Protein AF-A0AAQ3QTC2-F1 (afdb_monomer_lite)

Organism: NCBI:txid4628

Radius of gyration: 19.57 Å; chains: 1; bounding box: 29×62×36 Å

pLDDT: mean 71.67, std 13.13, range [51.56, 94.94]

Foldseek 3Di:
DDPVVVVVVVVVVVVVVVVPPPQPPPDDDQDCDVPRDGAPDKHQDPPPRKIWGWHADPVVRDMDIDIGGPDPDPDDDD

Secondary structure (DSSP, 8-state):
--HHHHHHHHHHHHHHHHGGG----S------BTTTB--SEEEEEETTEEEEEEEEETTTTEEEEEEEES---SS---

InterPro domains:
  IPR005018 DOMON domain [PS50836] (48-78)

Structure (mmCIF, N/CA/C/O backbone):
data_AF-A0AAQ3QTC2-F1
#
_entry.id   AF-A0AAQ3QTC2-F1
#
loop_
_atom_site.group_PDB
_atom_site.id
_atom_site.type_symbol
_atom_site.label_atom_id
_atom_site.label_alt_id
_atom_site.label_comp_id
_atom_site.label_asym_id
_atom_site.label_entity_id
_atom_site.label_seq_id
_atom_site.pdbx_PDB_ins_code
_atom_site.Cartn_x
_atom_site.Cartn_y
_atom_site.Cartn_z
_atom_site.occupancy
_atom_site.B_iso_or_equiv
_atom_site.auth_seq_id
_atom_site.auth_comp_id
_atom_site.auth_asym_id
_atom_site.auth_atom_id
_atom_site.pdbx_PDB_model_num
ATOM 1 N N . MET A 1 1 ? -0.324 -48.843 7.417 1.00 53.72 1 MET A N 1
ATOM 2 C CA . MET A 1 1 ? -0.023 -47.412 7.190 1.00 53.72 1 MET A CA 1
ATOM 3 C C . MET A 1 1 ? 0.571 -46.899 8.497 1.00 53.72 1 MET A C 1
ATOM 5 O O . MET A 1 1 ? -0.123 -46.953 9.502 1.00 53.72 1 MET A O 1
ATOM 9 N N . ASN A 1 2 ? 1.873 -46.604 8.549 1.00 53.12 2 ASN A N 1
ATOM 10 C CA . ASN A 1 2 ? 2.583 -46.375 9.816 1.00 53.12 2 ASN A CA 1
ATOM 11 C C . ASN A 1 2 ? 2.241 -44.996 10.413 1.00 53.12 2 ASN A C 1
ATOM 13 O O . ASN A 1 2 ? 2.558 -43.967 9.819 1.00 53.12 2 ASN A O 1
ATOM 17 N N . LEU A 1 3 ? 1.645 -45.003 11.611 1.00 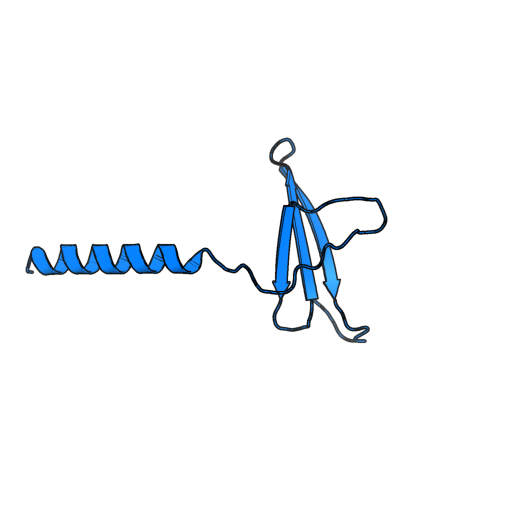60.03 3 LEU A N 1
ATOM 18 C CA . LEU A 1 3 ? 1.276 -43.837 12.428 1.00 60.03 3 LEU A CA 1
ATOM 19 C C . LEU A 1 3 ? 2.379 -42.753 12.569 1.00 60.03 3 LEU A C 1
ATOM 21 O O . LEU A 1 3 ? 2.034 -41.574 12.482 1.00 60.03 3 LEU A O 1
ATOM 25 N N . PRO A 1 4 ? 3.688 -43.079 12.703 1.00 72.19 4 PRO A N 1
ATOM 26 C CA . PRO A 1 4 ? 4.728 -42.047 12.815 1.00 72.19 4 PRO A CA 1
ATOM 27 C C . PRO A 1 4 ? 4.950 -41.236 11.528 1.00 72.19 4 PRO A C 1
ATOM 29 O O . PRO A 1 4 ? 5.323 -40.068 11.601 1.00 72.19 4 PRO A O 1
ATOM 32 N N . GLY A 1 5 ? 4.681 -41.815 10.351 1.00 75.38 5 GLY A N 1
ATOM 33 C CA . GLY A 1 5 ? 4.840 -41.108 9.074 1.00 75.38 5 GLY A CA 1
ATOM 34 C C . GLY A 1 5 ? 3.791 -40.013 8.875 1.00 75.38 5 GLY A C 1
ATOM 35 O O . GLY A 1 5 ? 4.097 -38.950 8.346 1.00 75.38 5 GLY A O 1
ATOM 36 N N . VAL A 1 6 ? 2.570 -40.239 9.370 1.00 79.88 6 VAL A N 1
ATOM 37 C CA . VAL A 1 6 ? 1.468 -39.270 9.265 1.00 79.88 6 VAL A CA 1
ATOM 38 C C . VAL A 1 6 ? 1.747 -38.031 10.119 1.00 79.88 6 VAL A C 1
ATOM 40 O O . VAL A 1 6 ? 1.545 -36.910 9.659 1.00 79.88 6 VAL A O 1
ATOM 43 N N . PHE A 1 7 ? 2.274 -38.221 11.332 1.00 76.75 7 PHE A N 1
ATOM 44 C CA . PHE A 1 7 ? 2.633 -37.113 12.221 1.00 76.75 7 PHE A CA 1
ATOM 45 C C . PHE A 1 7 ? 3.756 -36.245 11.634 1.00 76.75 7 PHE A C 1
ATOM 47 O O . PHE A 1 7 ? 3.677 -35.017 11.666 1.00 76.75 7 PHE A O 1
ATOM 54 N N . MET A 1 8 ? 4.761 -36.881 11.023 1.00 79.81 8 MET A N 1
ATOM 55 C CA . MET A 1 8 ? 5.854 -36.187 10.344 1.00 79.81 8 MET A CA 1
ATOM 56 C C . MET A 1 8 ? 5.335 -35.340 9.172 1.00 79.81 8 MET A C 1
ATOM 58 O O . MET A 1 8 ? 5.669 -34.161 9.082 1.00 79.81 8 MET A O 1
ATOM 62 N N . CYS A 1 9 ? 4.455 -35.888 8.326 1.00 79.00 9 CYS A N 1
ATOM 63 C CA . CYS A 1 9 ? 3.848 -35.147 7.216 1.00 79.00 9 CYS A CA 1
ATOM 64 C C . CYS A 1 9 ? 3.070 -33.908 7.680 1.00 79.00 9 CYS A C 1
ATOM 66 O O . CYS A 1 9 ? 3.256 -32.835 7.112 1.00 79.00 9 CYS A O 1
ATOM 68 N N . LEU A 1 10 ? 2.248 -34.029 8.728 1.00 80.62 10 LEU A N 1
ATOM 69 C CA . LEU A 1 10 ? 1.464 -32.905 9.255 1.00 80.62 1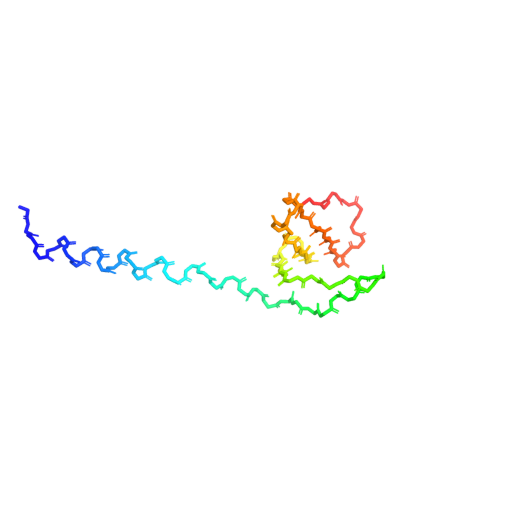0 LEU A CA 1
ATOM 70 C C . LEU A 1 10 ? 2.359 -31.760 9.742 1.00 80.62 10 LEU A C 1
ATOM 72 O O . LEU A 1 10 ? 2.083 -30.598 9.451 1.00 80.62 10 LEU A O 1
ATOM 76 N N . PHE A 1 11 ? 3.460 -32.081 10.425 1.00 79.06 11 PHE A N 1
ATOM 77 C CA . PHE A 1 11 ? 4.411 -31.078 10.899 1.00 79.06 11 PHE A CA 1
ATOM 78 C C . PHE A 1 11 ? 5.070 -30.312 9.740 1.00 79.06 11 PHE A C 1
ATOM 80 O O . PHE A 1 11 ? 5.126 -29.082 9.764 1.00 79.06 11 PHE A O 1
ATOM 87 N N . PHE A 1 12 ? 5.488 -31.014 8.680 1.00 75.69 12 PHE A N 1
ATOM 88 C CA . PHE A 1 12 ? 6.031 -30.366 7.482 1.00 75.69 12 PHE A CA 1
ATOM 89 C C . PHE A 1 12 ? 4.986 -29.523 6.745 1.00 75.69 12 PHE A C 1
ATOM 91 O O . PHE A 1 12 ? 5.319 -28.438 6.270 1.00 75.69 12 PHE A O 1
ATOM 98 N N . SER A 1 13 ? 3.726 -29.958 6.679 1.00 79.38 13 SER A N 1
ATOM 99 C CA . SER A 1 13 ? 2.642 -29.167 6.082 1.00 79.38 13 SER A CA 1
ATOM 100 C C . SER A 1 13 ? 2.341 -27.885 6.868 1.00 79.38 13 SER A C 1
ATOM 102 O O . SER A 1 13 ? 2.117 -26.844 6.251 1.00 79.38 13 SER A O 1
ATOM 104 N N . LEU A 1 14 ? 2.391 -27.924 8.206 1.00 71.44 14 LEU A N 1
ATOM 105 C CA . LEU A 1 14 ? 2.221 -26.728 9.041 1.00 71.44 14 LEU A CA 1
ATOM 106 C C . LEU A 1 14 ? 3.361 -25.715 8.852 1.00 71.44 14 LEU A C 1
ATOM 108 O O . LEU A 1 14 ? 3.101 -24.514 8.792 1.00 71.44 14 LEU A O 1
ATOM 112 N N . LEU A 1 15 ? 4.606 -26.179 8.706 1.00 68.69 15 LEU A N 1
ATOM 113 C CA . LEU A 1 15 ? 5.764 -25.300 8.490 1.00 68.69 15 LEU A CA 1
ATOM 114 C C . LEU A 1 15 ? 5.696 -24.530 7.160 1.00 68.69 15 LEU A C 1
ATOM 116 O O . LEU A 1 15 ? 6.114 -23.376 7.102 1.00 68.69 15 LEU A O 1
ATOM 120 N N . HIS A 1 16 ? 5.127 -25.124 6.107 1.00 61.19 16 HIS A N 1
ATOM 121 C CA . HIS A 1 16 ? 4.999 -24.457 4.804 1.00 61.19 16 HIS A CA 1
ATOM 122 C C . HIS A 1 16 ? 3.965 -23.322 4.802 1.00 61.19 16 HIS A C 1
ATOM 124 O O . HIS A 1 16 ? 4.118 -22.365 4.047 1.00 61.19 16 HIS A O 1
ATOM 130 N N . HIS A 1 17 ? 2.933 -23.390 5.650 1.00 60.84 17 HIS A N 1
ATOM 131 C CA . HIS A 1 17 ? 1.890 -22.359 5.695 1.00 60.84 17 HIS A CA 1
ATOM 132 C C . HIS A 1 17 ? 2.383 -21.047 6.325 1.00 60.84 17 HIS A C 1
ATOM 134 O O . HIS A 1 17 ? 1.946 -19.968 5.932 1.00 60.84 17 HIS A O 1
ATOM 140 N N . PHE A 1 18 ? 3.326 -21.128 7.268 1.00 54.66 18 PHE A N 1
ATOM 141 C CA . PHE A 1 18 ? 3.855 -19.955 7.972 1.00 54.66 18 PHE A CA 1
ATOM 142 C C . PHE A 1 18 ? 4.832 -19.129 7.118 1.00 54.66 18 PHE A C 1
ATOM 144 O O . PHE A 1 18 ? 4.935 -17.918 7.288 1.00 54.66 18 PHE A O 1
ATOM 151 N N . ALA A 1 19 ? 5.521 -19.759 6.159 1.00 56.50 19 ALA A N 1
ATOM 152 C CA . ALA A 1 19 ? 6.487 -19.080 5.291 1.00 56.50 19 ALA A CA 1
ATOM 153 C C . ALA A 1 19 ? 5.838 -18.202 4.200 1.00 56.50 19 ALA A C 1
ATOM 155 O O . ALA A 1 19 ? 6.506 -17.341 3.633 1.00 56.50 19 ALA A O 1
ATOM 156 N N . ALA A 1 20 ? 4.546 -18.390 3.910 1.00 53.53 20 ALA A N 1
ATOM 157 C CA . ALA A 1 20 ? 3.846 -17.671 2.843 1.00 53.53 20 ALA A CA 1
ATOM 158 C C . ALA A 1 20 ? 3.292 -16.296 3.264 1.00 53.53 20 ALA A C 1
ATOM 160 O O . ALA A 1 20 ? 2.781 -15.564 2.422 1.00 53.53 20 ALA A O 1
ATOM 161 N N . GLN A 1 21 ? 3.377 -15.924 4.548 1.00 53.34 21 GLN A N 1
ATOM 162 C CA . GLN A 1 21 ? 2.736 -14.702 5.055 1.00 53.34 21 GLN A CA 1
ATOM 163 C C . GLN A 1 21 ? 3.584 -13.431 4.937 1.00 53.34 21 GLN A C 1
ATOM 165 O O . GLN A 1 21 ? 3.105 -12.361 5.300 1.00 53.34 21 GLN A O 1
ATOM 170 N N . ASN A 1 22 ? 4.812 -13.507 4.418 1.00 53.62 22 ASN A N 1
ATOM 171 C CA . ASN A 1 22 ? 5.670 -12.331 4.301 1.00 53.62 22 ASN A CA 1
ATOM 172 C C . ASN A 1 22 ? 5.900 -11.925 2.843 1.00 53.62 22 ASN A C 1
ATOM 174 O O . ASN A 1 22 ? 7.021 -11.954 2.345 1.00 53.62 22 ASN A O 1
ATOM 178 N N . SER A 1 23 ? 4.840 -11.494 2.163 1.00 51.56 23 SER A N 1
ATOM 179 C CA . SER A 1 23 ? 4.969 -10.658 0.967 1.00 51.56 23 SER A CA 1
ATOM 180 C C . SER A 1 23 ? 5.108 -9.186 1.372 1.00 51.56 23 SER A C 1
ATOM 182 O O . SER A 1 23 ? 4.348 -8.333 0.925 1.00 51.56 23 SER A O 1
ATOM 184 N N . ALA A 1 24 ? 6.071 -8.879 2.246 1.00 53.06 24 ALA A N 1
ATOM 185 C CA . ALA A 1 24 ? 6.572 -7.518 2.389 1.00 53.06 24 ALA A CA 1
ATOM 186 C C . ALA A 1 24 ? 7.501 -7.270 1.195 1.00 53.06 24 ALA A C 1
ATOM 188 O O . ALA A 1 24 ? 8.711 -7.475 1.283 1.00 53.06 24 ALA A O 1
ATOM 189 N N . ASN A 1 25 ? 6.908 -6.961 0.040 1.00 51.72 25 ASN A N 1
ATOM 190 C CA . ASN A 1 25 ? 7.672 -6.656 -1.160 1.00 51.72 25 ASN A CA 1
ATOM 191 C C . ASN A 1 25 ? 8.320 -5.275 -0.997 1.00 51.72 25 ASN A C 1
ATOM 193 O O . ASN A 1 25 ? 7.690 -4.314 -0.557 1.00 51.72 25 ASN A O 1
ATOM 197 N N . SER A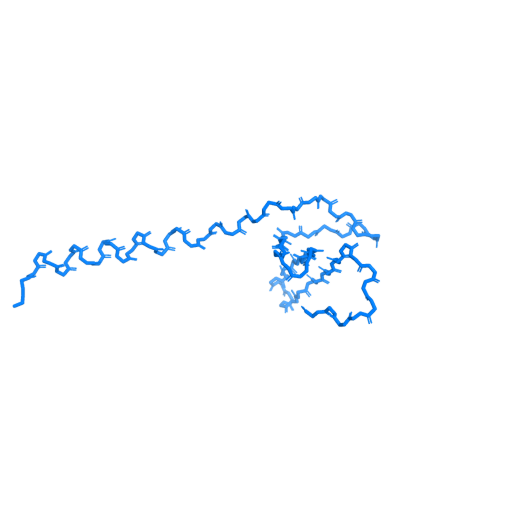 1 26 ? 9.610 -5.205 -1.288 1.00 55.41 26 SER A N 1
ATOM 198 C CA . SER A 1 26 ? 10.481 -4.076 -0.985 1.00 55.41 26 SER A CA 1
ATOM 199 C C . SER A 1 26 ? 10.324 -2.935 -1.997 1.00 55.41 26 SER A C 1
ATOM 201 O O . SER A 1 26 ? 11.238 -2.687 -2.773 1.00 55.41 26 SER A O 1
ATOM 203 N N . ALA A 1 27 ? 9.190 -2.236 -1.983 1.00 58.47 27 ALA A N 1
ATOM 204 C CA . ALA A 1 27 ? 9.045 -0.850 -2.446 1.00 58.47 27 ALA A CA 1
ATOM 205 C C . ALA A 1 27 ? 7.711 -0.291 -1.927 1.00 58.47 27 ALA A C 1
ATOM 207 O O . ALA A 1 27 ? 6.673 -0.402 -2.569 1.00 58.47 27 ALA A O 1
ATOM 208 N N . CYS A 1 28 ? 7.732 0.226 -0.704 1.00 63.22 28 CYS A N 1
ATOM 209 C CA . CYS A 1 28 ? 6.638 1.004 -0.139 1.00 63.22 28 CYS A CA 1
ATOM 210 C C . CYS A 1 28 ? 7.262 2.285 0.402 1.00 63.22 28 CYS A C 1
ATOM 212 O O . CYS A 1 28 ? 7.530 2.419 1.598 1.00 63.22 28 CYS A O 1
ATOM 214 N N . GLY A 1 29 ? 7.587 3.196 -0.516 1.00 58.34 29 GLY A N 1
ATOM 215 C CA . GLY A 1 29 ? 7.863 4.580 -0.155 1.00 58.34 29 GLY A CA 1
ATOM 216 C C . GLY A 1 29 ? 6.579 5.199 0.392 1.00 58.34 29 GLY A C 1
ATOM 217 O O . GLY A 1 29 ? 5.488 4.871 -0.065 1.00 58.34 29 GLY A O 1
ATOM 218 N N . GLY A 1 30 ? 6.675 6.052 1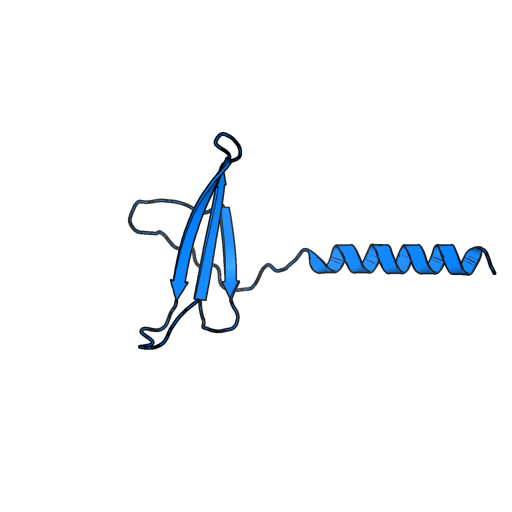.412 1.00 53.78 30 GLY A N 1
ATOM 219 C CA . GLY A 1 30 ? 5.506 6.714 1.989 1.00 53.78 30 GLY A CA 1
ATOM 220 C C . GLY A 1 30 ? 4.809 7.598 0.956 1.00 53.78 30 GLY A C 1
ATOM 221 O O . GLY A 1 30 ? 5.163 8.765 0.806 1.00 53.78 30 GLY A O 1
ATOM 222 N N . LEU A 1 31 ? 3.826 7.049 0.242 1.00 54.56 31 LEU A N 1
ATOM 223 C CA . LEU A 1 31 ? 3.020 7.804 -0.700 1.00 54.56 31 LEU A CA 1
ATOM 224 C C . LEU A 1 31 ? 2.062 8.699 0.087 1.00 54.56 31 LEU A C 1
ATOM 226 O O . LEU A 1 31 ? 1.019 8.262 0.575 1.00 54.56 31 LEU A O 1
ATOM 230 N N . ILE A 1 32 ? 2.413 9.979 0.198 1.00 55.38 32 ILE A N 1
ATOM 231 C CA . ILE A 1 32 ? 1.445 11.008 0.566 1.00 55.38 32 ILE A CA 1
ATOM 232 C C . ILE A 1 32 ? 0.621 11.284 -0.686 1.00 55.38 32 ILE A C 1
ATOM 234 O O . ILE A 1 32 ? 1.013 12.071 -1.548 1.00 55.38 32 ILE A O 1
ATOM 238 N N . ILE A 1 33 ? -0.531 10.628 -0.794 1.00 61.44 33 ILE A N 1
ATOM 239 C CA . ILE A 1 33 ? -1.513 11.001 -1.809 1.00 61.44 33 ILE A CA 1
ATOM 240 C C . ILE A 1 33 ? -2.014 12.402 -1.470 1.00 61.44 33 ILE A C 1
ATOM 242 O O . ILE A 1 33 ? -2.363 12.684 -0.317 1.00 61.44 33 ILE A O 1
ATOM 246 N N . SER A 1 34 ? -2.025 13.287 -2.470 1.00 57.09 34 SER A N 1
ATOM 247 C CA . SER A 1 34 ? -2.555 14.648 -2.374 1.00 57.09 34 SER A CA 1
ATOM 248 C C . SER A 1 34 ? -3.955 14.596 -1.755 1.00 57.09 34 SER A C 1
ATOM 250 O O . SER A 1 34 ? -4.878 14.134 -2.414 1.00 57.09 34 SER A O 1
ATOM 252 N N . ASN A 1 35 ? -4.048 14.970 -0.469 1.00 64.12 35 ASN A N 1
ATOM 253 C CA . ASN A 1 35 ? -5.201 14.967 0.462 1.00 64.12 35 ASN A CA 1
ATOM 254 C C . ASN A 1 35 ? -4.859 14.405 1.857 1.00 64.12 35 ASN A C 1
ATOM 256 O O . ASN A 1 35 ? -5.721 14.394 2.732 1.00 64.12 35 ASN A O 1
ATOM 260 N N . GLY A 1 36 ? -3.624 13.947 2.099 1.00 66.94 36 GLY A N 1
ATOM 261 C CA . GLY A 1 36 ? -3.181 13.530 3.438 1.00 66.94 36 GLY A CA 1
ATOM 262 C C . GLY A 1 36 ? -3.773 12.197 3.907 1.00 66.94 36 GLY A C 1
ATOM 263 O O . GLY A 1 36 ? -3.721 11.886 5.095 1.00 66.94 36 GLY A O 1
ATOM 264 N N . LYS A 1 37 ? -4.335 11.400 2.988 1.00 73.56 37 LYS A N 1
ATOM 265 C CA . LYS A 1 37 ? -4.765 10.031 3.288 1.00 73.56 37 LYS A CA 1
ATOM 266 C C . LYS A 1 37 ? -3.539 9.142 3.486 1.00 73.56 37 LYS A C 1
ATOM 268 O O . LYS A 1 37 ? -2.657 9.097 2.633 1.00 73.56 37 LYS A O 1
ATOM 273 N N . VAL A 1 38 ? -3.526 8.426 4.606 1.00 76.69 38 VAL A N 1
ATOM 274 C CA . VAL A 1 38 ? -2.502 7.437 4.954 1.00 76.69 38 VAL A CA 1
ATOM 275 C C . VAL A 1 38 ? -3.106 6.049 4.783 1.00 76.69 38 VAL A C 1
ATOM 277 O O . VAL A 1 38 ? -4.190 5.777 5.303 1.00 76.69 38 VAL A O 1
ATOM 280 N N . PHE A 1 39 ? -2.412 5.178 4.054 1.00 82.44 39 PHE A N 1
ATOM 281 C CA . PHE A 1 39 ? -2.851 3.804 3.827 1.00 82.44 39 PHE A CA 1
ATOM 282 C C . PHE A 1 39 ? -2.154 2.837 4.781 1.00 82.44 39 PHE A C 1
ATOM 284 O O . PHE A 1 39 ? -0.963 2.982 5.051 1.00 82.44 39 PHE A O 1
ATOM 291 N N . THR A 1 40 ? -2.893 1.856 5.302 1.00 83.06 40 THR A N 1
ATOM 292 C CA . THR A 1 40 ? -2.365 0.880 6.272 1.00 83.06 40 THR A CA 1
ATOM 293 C C . THR A 1 40 ? -1.611 -0.260 5.609 1.00 83.06 40 THR A C 1
ATOM 295 O O . THR A 1 40 ? -0.798 -0.919 6.253 1.00 83.06 40 THR A O 1
ATOM 298 N N . THR A 1 41 ? -1.898 -0.522 4.336 1.00 83.88 41 THR A N 1
ATOM 299 C CA . THR A 1 41 ? -1.299 -1.620 3.587 1.00 83.88 41 THR A CA 1
ATOM 300 C C . THR A 1 41 ? -0.789 -1.121 2.245 1.00 83.88 41 THR A C 1
ATOM 302 O O . THR A 1 41 ? -1.425 -0.298 1.587 1.00 83.88 41 THR A O 1
ATOM 305 N N . CYS A 1 42 ? 0.375 -1.629 1.853 1.00 82.19 42 CYS A N 1
ATOM 306 C CA . CYS A 1 42 ? 1.020 -1.343 0.585 1.00 82.19 42 CYS A CA 1
ATOM 307 C C . CYS A 1 42 ? 1.573 -2.648 0.007 1.00 82.19 42 CYS A C 1
ATOM 309 O O . CYS A 1 42 ? 2.207 -3.425 0.721 1.00 82.19 42 CYS A O 1
ATOM 311 N N . ASN A 1 43 ? 1.298 -2.884 -1.273 1.00 82.50 43 ASN A N 1
ATOM 312 C CA . ASN A 1 43 ? 1.842 -3.993 -2.039 1.00 82.50 43 ASN A CA 1
ATOM 313 C C . ASN A 1 43 ? 2.578 -3.425 -3.253 1.00 82.50 43 ASN A C 1
ATOM 315 O O . ASN A 1 43 ? 1.952 -2.774 -4.087 1.00 82.50 43 ASN A O 1
ATOM 319 N N . SER A 1 44 ? 3.874 -3.699 -3.382 1.00 79.94 44 SER A N 1
ATOM 320 C CA . SER A 1 44 ? 4.604 -3.440 -4.627 1.00 79.94 44 SER A CA 1
ATOM 321 C C . SER A 1 44 ? 4.324 -4.573 -5.607 1.00 79.94 44 SER A C 1
ATOM 323 O O . SER A 1 44 ? 4.488 -5.749 -5.262 1.00 79.94 44 SER A O 1
ATOM 325 N N . LEU A 1 45 ? 3.913 -4.243 -6.825 1.00 79.88 45 LEU A N 1
ATOM 326 C CA . LEU A 1 45 ? 3.694 -5.211 -7.887 1.00 79.88 45 LEU A CA 1
ATOM 327 C C . LEU A 1 45 ? 4.979 -5.314 -8.725 1.00 79.88 45 LEU A C 1
ATOM 329 O O . LEU A 1 45 ? 5.480 -4.296 -9.197 1.00 79.88 45 LEU A O 1
ATOM 333 N N . PRO A 1 46 ? 5.533 -6.526 -8.911 1.00 67.38 46 PRO A N 1
ATOM 334 C CA . PRO A 1 46 ? 6.824 -6.715 -9.573 1.00 67.38 46 PRO A CA 1
ATOM 335 C C . PRO A 1 46 ? 6.810 -6.432 -11.084 1.00 67.38 46 PRO A C 1
ATOM 337 O O . PRO A 1 46 ? 7.878 -6.348 -11.683 1.00 67.38 46 PRO A O 1
ATOM 340 N N . TYR A 1 47 ? 5.636 -6.317 -11.717 1.00 65.50 47 TYR A N 1
ATOM 341 C CA . TYR A 1 47 ? 5.501 -5.936 -13.124 1.00 65.50 47 TYR A CA 1
ATOM 342 C C . TYR A 1 47 ? 4.041 -5.573 -13.455 1.00 65.50 47 TYR A C 1
ATOM 344 O O . TYR A 1 47 ? 3.172 -6.418 -13.224 1.00 65.50 47 TYR A O 1
ATOM 352 N N . PRO A 1 48 ? 3.744 -4.393 -14.038 1.00 64.75 48 PRO A N 1
ATOM 353 C CA . PRO A 1 48 ? 4.614 -3.218 -14.198 1.00 64.75 48 PRO A CA 1
ATOM 354 C C . PRO A 1 48 ? 5.017 -2.621 -12.839 1.00 64.75 48 PRO A C 1
ATOM 356 O O . PRO A 1 48 ? 4.291 -2.823 -11.868 1.00 64.75 48 PRO A O 1
ATOM 359 N N . ASP A 1 49 ? 6.141 -1.888 -12.776 1.00 72.12 49 ASP A N 1
ATOM 360 C CA . ASP A 1 49 ? 6.617 -1.163 -11.581 1.00 72.12 49 ASP A 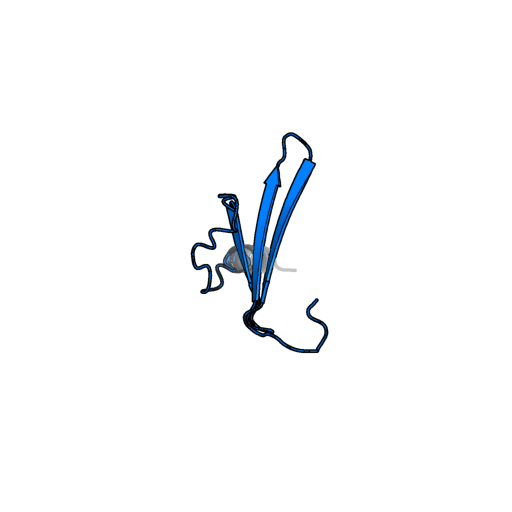CA 1
ATOM 361 C C . ASP A 1 49 ? 5.521 -0.232 -11.028 1.00 72.12 49 ASP A C 1
ATOM 363 O O . ASP A 1 49 ? 5.362 0.922 -11.457 1.00 72.12 49 ASP A O 1
ATOM 367 N N . SER A 1 50 ? 4.724 -0.769 -10.107 1.00 78.19 50 SER A N 1
ATOM 368 C CA . SER A 1 50 ? 3.521 -0.142 -9.575 1.00 78.19 50 SER A CA 1
ATOM 369 C C . SER A 1 50 ? 3.278 -0.521 -8.122 1.00 78.19 50 SER A C 1
ATOM 371 O O . SER A 1 50 ? 3.731 -1.554 -7.631 1.00 78.19 50 SER A O 1
ATOM 373 N N . GLU A 1 51 ? 2.555 0.345 -7.429 1.00 81.62 51 GLU A N 1
ATOM 374 C CA . GLU A 1 51 ? 2.274 0.265 -6.007 1.00 81.62 51 GLU A CA 1
ATOM 375 C C . GLU A 1 51 ? 0.757 0.310 -5.792 1.00 81.62 51 GLU A C 1
ATOM 377 O O . GLU A 1 51 ? 0.044 1.169 -6.324 1.00 81.62 51 GLU A O 1
ATOM 382 N N . LEU A 1 52 ? 0.254 -0.641 -5.004 1.00 83.75 52 LEU A N 1
ATOM 383 C CA . LEU A 1 52 ? -1.138 -0.717 -4.582 1.00 83.75 52 LEU A CA 1
ATOM 384 C C . LEU A 1 52 ? -1.233 -0.414 -3.089 1.00 83.75 52 LEU A C 1
ATOM 386 O O . LEU A 1 52 ? -0.82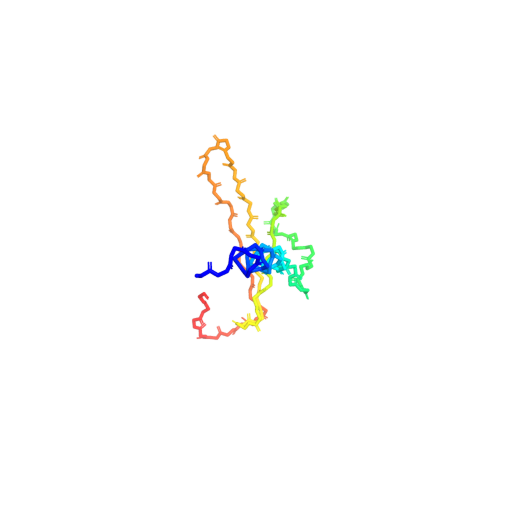4 -1.221 -2.251 1.00 83.75 52 LEU A O 1
ATOM 390 N N . HIS A 1 53 ? -1.841 0.719 -2.763 1.00 85.56 53 HIS A N 1
ATOM 391 C CA . HIS A 1 53 ? -2.121 1.150 -1.402 1.00 85.56 53 HIS A CA 1
ATOM 392 C C . HIS A 1 53 ? -3.592 0.914 -1.079 1.00 85.56 53 HIS A C 1
ATOM 394 O O . HIS A 1 53 ? -4.471 1.282 -1.857 1.00 85.56 53 HIS A O 1
ATOM 400 N N . TRP A 1 54 ? -3.886 0.317 0.073 1.00 87.50 54 TRP A N 1
ATOM 401 C CA . TRP A 1 54 ? -5.269 0.119 0.494 1.00 87.50 54 TRP A CA 1
ATOM 402 C C . TRP A 1 54 ? -5.437 0.132 2.015 1.00 87.50 54 TRP A C 1
ATOM 404 O O . TRP A 1 54 ? -4.516 -0.183 2.771 1.00 87.50 54 TRP A O 1
ATOM 414 N N . THR A 1 55 ? -6.634 0.522 2.449 1.00 87.94 55 THR A N 1
ATOM 415 C CA . THR A 1 55 ? -7.069 0.505 3.850 1.00 87.94 55 THR A CA 1
ATOM 416 C C . THR A 1 55 ? -8.485 -0.035 3.919 1.00 87.94 55 THR A C 1
ATOM 418 O O . THR A 1 55 ? -9.405 0.525 3.319 1.00 87.94 55 THR A O 1
ATOM 421 N N . TYR A 1 56 ? -8.672 -1.108 4.682 1.00 89.75 56 TYR A N 1
ATOM 422 C CA . TYR A 1 56 ? -9.997 -1.641 4.970 1.00 89.75 56 TYR A CA 1
ATOM 423 C C . TYR A 1 56 ? -10.593 -0.992 6.222 1.00 89.75 56 TYR A C 1
ATOM 425 O O . TYR A 1 56 ? -9.973 -0.970 7.285 1.00 89.75 56 TYR A O 1
ATOM 433 N N . HIS A 1 57 ? -11.824 -0.507 6.102 1.00 91.75 57 HIS A N 1
ATOM 434 C CA . HIS A 1 57 ? -12.594 0.101 7.179 1.00 91.75 57 HIS A CA 1
ATOM 435 C C . HIS A 1 57 ? -13.703 -0.861 7.609 1.00 91.75 57 HIS A C 1
ATOM 437 O O . HIS A 1 57 ? -14.804 -0.858 7.056 1.00 91.75 57 HIS A O 1
ATOM 443 N N . SER A 1 58 ? -13.425 -1.679 8.625 1.00 91.75 58 SER A N 1
ATOM 444 C CA . SER A 1 58 ? -14.368 -2.689 9.130 1.00 91.75 58 SER A CA 1
ATOM 445 C C . SER A 1 58 ? -15.661 -2.104 9.701 1.00 91.75 58 SER A C 1
ATOM 447 O O . SER A 1 58 ? -16.687 -2.775 9.692 1.00 91.75 58 SER A O 1
ATOM 449 N N . THR A 1 59 ? -15.635 -0.853 10.165 1.00 94.94 59 THR A N 1
ATOM 450 C CA . THR A 1 59 ? -16.805 -0.156 10.718 1.00 94.94 59 THR A CA 1
ATOM 451 C C . THR A 1 59 ? -17.932 -0.011 9.702 1.00 94.94 59 THR A C 1
ATOM 453 O O . THR A 1 59 ? -19.095 -0.185 10.053 1.00 94.94 59 THR A O 1
ATOM 456 N N . ASN A 1 60 ? -17.581 0.263 8.443 1.00 94.81 60 ASN A N 1
ATOM 457 C CA . ASN A 1 60 ? -18.534 0.522 7.364 1.00 94.81 60 ASN A CA 1
ATOM 458 C C . ASN A 1 60 ? -18.405 -0.483 6.209 1.00 94.81 60 ASN A C 1
ATOM 460 O O . ASN A 1 60 ? -19.084 -0.338 5.197 1.00 94.81 60 ASN A O 1
ATOM 464 N N . ASN A 1 61 ? -17.546 -1.497 6.358 1.00 93.44 61 ASN A N 1
ATOM 465 C CA . ASN A 1 61 ? -17.209 -2.491 5.336 1.00 93.44 61 ASN A CA 1
ATOM 466 C C . ASN A 1 61 ? -16.771 -1.864 4.000 1.00 93.44 61 ASN A C 1
ATOM 468 O O . ASN A 1 61 ? -17.101 -2.367 2.927 1.00 93.44 61 ASN A O 1
ATOM 472 N N . THR A 1 62 ? -16.036 -0.753 4.059 1.00 94.44 62 THR A N 1
ATOM 473 C CA . THR A 1 62 ? -15.508 -0.069 2.873 1.00 94.44 62 THR A CA 1
ATOM 474 C C . THR A 1 62 ? -14.009 -0.282 2.745 1.00 94.44 62 THR A C 1
ATOM 476 O O . THR A 1 62 ? -13.305 -0.535 3.723 1.00 94.44 62 THR A O 1
ATOM 479 N N . VAL A 1 63 ? -13.501 -0.157 1.524 1.00 91.25 63 VAL A N 1
ATOM 480 C CA . VAL A 1 63 ? -12.068 -0.197 1.249 1.00 91.25 63 VAL A CA 1
ATOM 481 C C . VAL A 1 63 ? -11.675 1.059 0.485 1.00 91.25 63 VAL A C 1
ATOM 483 O O . VAL A 1 63 ? -12.270 1.383 -0.540 1.00 91.25 63 VAL A O 1
ATOM 486 N N . ASP A 1 64 ? -10.684 1.773 1.010 1.00 88.62 64 ASP A N 1
ATOM 487 C CA . ASP A 1 64 ? -10.018 2.850 0.287 1.00 88.62 64 ASP A CA 1
ATOM 488 C C . ASP A 1 64 ? -8.862 2.220 -0.485 1.00 88.62 64 ASP A C 1
ATOM 490 O O . ASP A 1 64 ? -8.040 1.529 0.115 1.00 88.62 64 ASP A O 1
ATOM 494 N N . ILE A 1 65 ? -8.801 2.446 -1.798 1.00 87.69 65 ILE A N 1
ATOM 495 C CA . ILE A 1 65 ? -7.773 1.889 -2.682 1.00 87.69 65 ILE A CA 1
ATOM 496 C C . ILE A 1 65 ? -7.147 3.026 -3.482 1.00 87.69 65 ILE A C 1
ATOM 498 O O . ILE A 1 65 ? -7.855 3.886 -4.008 1.00 87.69 65 ILE A O 1
ATOM 502 N N . ALA A 1 66 ? -5.825 3.009 -3.600 1.00 85.38 66 ALA A N 1
ATOM 503 C CA . ALA A 1 66 ? -5.076 3.873 -4.488 1.00 85.38 66 ALA A CA 1
ATOM 504 C C . ALA A 1 66 ? -3.990 3.086 -5.220 1.00 85.38 66 ALA A C 1
ATOM 506 O O . ALA A 1 66 ? -3.267 2.289 -4.626 1.00 85.38 66 ALA A O 1
ATOM 507 N N . TYR A 1 67 ? -3.888 3.335 -6.519 1.00 83.56 67 TYR A N 1
ATOM 508 C CA . TYR A 1 67 ? -2.961 2.660 -7.410 1.00 83.56 67 TYR A CA 1
ATOM 509 C C . TYR A 1 67 ? -2.027 3.686 -8.045 1.00 83.56 67 TYR A C 1
ATOM 511 O O . TYR A 1 67 ? -2.488 4.699 -8.577 1.00 83.56 67 TYR A O 1
ATOM 519 N N . GLN A 1 68 ? -0.726 3.424 -7.986 1.00 77.88 68 GLN A N 1
ATOM 520 C CA . GLN A 1 68 ? 0.305 4.255 -8.591 1.00 77.88 68 GLN A CA 1
ATOM 521 C C . GLN A 1 68 ? 1.170 3.401 -9.513 1.00 77.88 68 GLN A C 1
ATOM 523 O O . GLN A 1 68 ? 1.726 2.400 -9.084 1.00 77.88 68 GLN A O 1
ATOM 528 N N . ALA A 1 69 ? 1.334 3.813 -10.767 1.00 79.19 69 ALA A N 1
ATOM 529 C CA . ALA A 1 69 ? 2.290 3.211 -11.691 1.00 79.19 69 ALA A CA 1
ATOM 530 C C . ALA A 1 69 ? 3.376 4.231 -12.046 1.00 79.19 69 ALA A C 1
ATOM 532 O O . ALA A 1 69 ? 3.086 5.409 -12.260 1.00 79.19 69 ALA A O 1
ATOM 533 N N . SER A 1 70 ? 4.630 3.783 -12.099 1.00 71.69 70 SER A N 1
ATOM 534 C CA . SER A 1 70 ? 5.794 4.638 -12.378 1.00 71.69 70 SER A CA 1
ATOM 535 C C . SER A 1 70 ? 5.881 5.106 -13.838 1.00 71.69 70 SER A C 1
ATOM 537 O O . SER A 1 70 ? 6.540 6.103 -14.132 1.00 71.69 70 SER A O 1
ATOM 539 N N . THR A 1 71 ? 5.200 4.425 -14.762 1.00 66.12 71 THR A N 1
ATOM 540 C CA . THR A 1 71 ? 5.286 4.703 -16.199 1.00 66.12 71 THR A CA 1
ATOM 541 C C . THR A 1 71 ? 4.054 5.423 -16.737 1.00 66.12 71 THR A C 1
ATOM 543 O O . THR A 1 71 ? 2.927 4.979 -16.533 1.00 66.12 71 THR A O 1
ATOM 546 N N . SER A 1 72 ? 4.276 6.452 -17.558 1.00 59.19 72 SER A N 1
ATOM 547 C CA . SER A 1 72 ? 3.299 7.021 -18.497 1.00 59.19 72 SER A CA 1
ATOM 548 C C . SER A 1 72 ? 3.094 6.108 -19.716 1.00 59.19 72 SER A C 1
ATOM 550 O O . SER A 1 72 ? 3.191 6.542 -20.867 1.00 59.19 72 SER A O 1
ATOM 552 N N . SER A 1 73 ? 2.887 4.809 -19.498 1.00 56.19 73 SER A N 1
ATOM 553 C CA . SER A 1 73 ? 2.676 3.886 -20.608 1.00 56.19 73 SER A CA 1
ATOM 554 C C . SER A 1 73 ? 1.334 4.199 -21.274 1.00 56.19 73 SER A C 1
ATOM 556 O O . SER A 1 73 ? 0.297 4.330 -20.635 1.00 56.19 73 SER A O 1
ATOM 558 N N . SER A 1 74 ? 1.348 4.325 -22.599 1.00 60.94 74 SER A N 1
ATOM 559 C CA . SER A 1 74 ? 0.157 4.506 -23.446 1.00 60.94 74 SER A CA 1
ATOM 560 C C . SER A 1 74 ? -0.654 3.205 -23.596 1.00 60.94 74 SER A C 1
ATOM 562 O O . SER A 1 74 ? -1.503 3.086 -24.478 1.00 60.94 74 SER A O 1
ATOM 564 N N . SER A 1 75 ? -0.368 2.211 -22.753 1.00 64.69 75 SER A N 1
ATOM 565 C CA . SER A 1 75 ? -0.966 0.882 -22.734 1.00 64.69 75 SER A CA 1
ATOM 566 C C . SER A 1 75 ? -1.794 0.687 -21.469 1.00 64.69 75 SER A C 1
ATOM 568 O O . SER A 1 75 ? -1.607 1.384 -20.477 1.00 64.69 75 SER A O 1
ATOM 570 N N . TRP A 1 76 ? -2.689 -0.297 -21.490 1.00 62.88 76 TRP A N 1
ATOM 571 C CA . TRP A 1 76 ? -3.485 -0.652 -20.320 1.00 62.88 76 TRP A CA 1
ATOM 572 C C . TRP A 1 76 ? -2.597 -1.045 -19.143 1.00 62.88 76 TRP A C 1
ATOM 574 O O . TRP A 1 76 ? -1.662 -1.834 -19.288 1.00 62.88 76 TRP A O 1
ATOM 584 N N . VAL A 1 77 ? -2.933 -0.488 -17.987 1.00 62.50 77 VAL A N 1
ATOM 585 C CA . VAL A 1 77 ? -2.399 -0.862 -16.686 1.00 62.50 77 VAL A CA 1
ATOM 586 C C . VAL A 1 77 ? -3.602 -1.352 -15.883 1.00 62.50 77 VAL A C 1
ATOM 588 O O . VAL A 1 77 ? -4.592 -0.624 -15.783 1.00 62.50 77 VAL A O 1
ATOM 591 N N . ALA A 1 78 ? -3.565 -2.605 -15.435 1.00 59.44 78 ALA A N 1
ATOM 592 C CA . ALA A 1 78 ? -4.677 -3.298 -14.787 1.00 59.44 78 ALA A CA 1
ATOM 593 C C . ALA A 1 78 ? -4.204 -3.969 -13.499 1.00 59.44 78 ALA A C 1
ATOM 595 O O . ALA A 1 78 ? -3.067 -4.493 -13.512 1.00 59.44 78 ALA A O 1
#

Sequence (78 aa):
MNLPGVFMCLFFSLLHHFAAQNSANSACGGLIISNGKVFTTCNSLPYPDSELHWTYHSTNNTVDIAYQASTSSSSWVA